Protein AF-A0A7R9DXX9-F1 (afdb_monomer_lite)

Secondary structure (DSSP, 8-state):
-HHHHHHHHHHHHHHHHT--SHHHHHHHHHHHHHHHHHHHHTS-BHHHHHHHHHHHT-TTTTGGG-HHHHHHHHHH-HHHHHHIIIIIHHHHHHHHHTSS---SS-SB---HHHHHHHH--HHHHHHHHHHHHHHHHHHHHHHHHHHHHHHHHHHHHHHHHTT--

Foldseek 3Di:
DVVVLQVLLVVLQCVLVVDPDLLVSLVSLLVLLVVLVCCCPVQLAVQSNLSSLCNCVPPVVPVVPSVSSLVSNCVPPVVSSCCSVVPSVVVSVCLLVVVDPDDDRHPHHNCVVVVCVVPDDPVVVCVVVCCVVVVVVVCVVVVVVVCVVVVVVVVVVVVVVVVVD

Organism: Timema poppense (NCBI:txid170557)

Sequence (165 aa):
VCLRTQCLKLLVAVTILTCAKDGERAETINKWIQVAIDTKTALGNLYGFCGVMMGLCMPQPSIQRLTTTWHVLRQKFTDSAFNFEAKLRPTLKNMNECSNPQAPNTTIPHLLPFILLQEMSVDEILGKMCREILGKMSREILGKMIREILGKMSRDKLGKMSREI

InterPro domains:
  IPR001895 Ras guanine-nucleotide exchange factors catalytic domain [PF00617] (4-112)
  IPR001895 Ras guanine-nucleotide exchange factors catalytic domain [PS50009] (1-165)
  IPR023578 Ras guanine nucleotide exchange factor domain superfamily [SSF48366] (5-97)
  IPR036964 Ras guanine-nucleotide exchange factor, catalytic domain superfamily [G3DSA:1.10.840.10] (1-149)
  IPR051853 Adapter protein with SH2 and Ras-GEF domains [PTHR14247] (4-121)

Structure (mmCIF, N/CA/C/O backbone):
data_AF-A0A7R9DXX9-F1
#
_entry.id   AF-A0A7R9DXX9-F1
#
loop_
_atom_site.group_PDB
_atom_site.id
_atom_site.type_symbol
_atom_site.label_atom_id
_atom_site.label_alt_id
_atom_site.label_comp_id
_atom_site.label_asym_id
_atom_site.label_entity_id
_atom_site.label_seq_id
_atom_site.pdbx_PDB_ins_code
_atom_site.Cartn_x
_atom_site.Cartn_y
_atom_site.Cartn_z
_atom_site.occupancy
_atom_site.B_iso_or_equiv
_atom_site.auth_seq_id
_atom_site.auth_comp_id
_atom_site.auth_asym_id
_atom_site.auth_atom_id
_atom_site.pdbx_PDB_model_num
ATOM 1 N N . VAL A 1 1 ? -2.419 -12.852 -17.550 1.00 53.56 1 VAL A N 1
ATOM 2 C CA . VAL A 1 1 ? -1.816 -12.240 -16.332 1.00 53.56 1 VAL A CA 1
ATOM 3 C C . VAL A 1 1 ? -2.558 -10.976 -15.884 1.00 53.56 1 VAL A C 1
ATOM 5 O O . VAL A 1 1 ? -2.790 -10.827 -14.690 1.00 53.56 1 VAL A O 1
ATOM 8 N N . CYS A 1 2 ? -3.021 -10.125 -16.808 1.00 61.56 2 CYS A N 1
ATOM 9 C CA . CYS A 1 2 ? -3.838 -8.941 -16.500 1.00 61.56 2 CYS A CA 1
ATOM 10 C C . CYS A 1 2 ? -5.096 -9.266 -15.652 1.00 61.56 2 CYS A C 1
ATOM 12 O O . CYS A 1 2 ? -5.344 -8.635 -14.623 1.00 61.56 2 CYS A O 1
ATOM 14 N N . LEU A 1 3 ? -5.809 -10.354 -15.990 1.00 70.56 3 LEU A N 1
ATOM 15 C CA . LEU A 1 3 ? -6.990 -10.824 -15.248 1.00 70.56 3 LEU A CA 1
ATOM 16 C C . LEU A 1 3 ? -6.701 -11.124 -13.769 1.00 70.56 3 LEU A C 1
ATOM 18 O O . LEU A 1 3 ? -7.442 -10.689 -12.896 1.00 70.56 3 LEU A O 1
ATOM 22 N N . ARG A 1 4 ? -5.605 -11.825 -13.458 1.00 74.94 4 ARG A N 1
ATOM 23 C CA . ARG A 1 4 ? -5.284 -12.217 -12.075 1.00 74.94 4 ARG A CA 1
ATOM 24 C C . ARG A 1 4 ? -4.943 -11.005 -11.203 1.00 74.94 4 ARG A C 1
ATOM 26 O O . ARG A 1 4 ? -5.347 -10.966 -10.043 1.00 74.94 4 ARG A O 1
ATOM 33 N N . THR A 1 5 ? -4.290 -9.990 -11.765 1.00 73.00 5 THR A N 1
ATOM 34 C CA . THR A 1 5 ? -4.040 -8.725 -11.063 1.00 73.00 5 THR A CA 1
ATOM 35 C C . THR A 1 5 ? -5.338 -7.958 -10.827 1.00 73.00 5 THR A C 1
ATOM 37 O O . THR A 1 5 ? -5.555 -7.445 -9.731 1.00 73.00 5 THR A O 1
ATOM 40 N N . GLN A 1 6 ? -6.224 -7.916 -11.825 1.00 77.56 6 GLN A N 1
ATOM 41 C CA . GLN A 1 6 ? -7.531 -7.273 -11.709 1.00 77.56 6 GLN A CA 1
ATOM 42 C C . GLN A 1 6 ? -8.414 -7.969 -10.664 1.00 77.56 6 GLN A C 1
ATOM 44 O O . GLN A 1 6 ? -9.025 -7.290 -9.842 1.00 77.56 6 GLN A O 1
ATOM 49 N N . CYS A 1 7 ? -8.441 -9.304 -10.640 1.00 81.25 7 CYS A N 1
ATOM 50 C CA . CYS A 1 7 ? -9.154 -10.077 -9.626 1.00 81.25 7 CYS A CA 1
ATOM 51 C C . CYS A 1 7 ? -8.607 -9.803 -8.224 1.00 81.25 7 CYS A C 1
ATOM 53 O O . CYS A 1 7 ? -9.391 -9.565 -7.315 1.00 81.25 7 CYS A O 1
ATOM 55 N N . LEU A 1 8 ? -7.280 -9.776 -8.047 1.00 85.12 8 LEU A N 1
ATOM 56 C CA . LEU A 1 8 ? -6.667 -9.479 -6.749 1.00 85.12 8 LEU A CA 1
ATOM 57 C C . LEU A 1 8 ? -6.989 -8.052 -6.285 1.00 85.12 8 LEU A C 1
ATOM 59 O O . LEU A 1 8 ? -7.350 -7.838 -5.131 1.00 85.12 8 LEU A O 1
ATOM 63 N N . LYS A 1 9 ? -6.941 -7.087 -7.208 1.00 86.50 9 LYS A N 1
ATOM 64 C CA . LYS A 1 9 ? -7.334 -5.699 -6.960 1.00 86.50 9 LYS A CA 1
ATOM 65 C C . LYS A 1 9 ? -8.792 -5.600 -6.492 1.00 86.50 9 LYS A C 1
ATOM 67 O O . LYS A 1 9 ? -9.084 -4.910 -5.517 1.00 86.50 9 LYS A O 1
ATOM 72 N N . LEU A 1 10 ? -9.706 -6.276 -7.192 1.00 85.44 10 LEU A N 1
ATOM 73 C CA . LEU A 1 10 ? -11.131 -6.288 -6.854 1.00 85.44 10 LEU A CA 1
ATOM 74 C C . LEU A 1 10 ? -11.403 -7.041 -5.551 1.00 85.44 10 LEU A C 1
ATOM 76 O O . LEU A 1 10 ? -12.205 -6.569 -4.759 1.00 85.44 10 LEU A O 1
ATOM 80 N N . LEU A 1 11 ? -10.707 -8.147 -5.284 1.00 90.25 11 LEU A N 1
ATOM 81 C CA . LEU A 1 11 ? -10.809 -8.893 -4.028 1.00 90.25 11 LEU A CA 1
ATOM 82 C C . LEU A 1 11 ? -10.484 -7.999 -2.825 1.00 90.25 11 LEU A C 1
ATOM 84 O O . LEU A 1 11 ? -11.252 -7.937 -1.866 1.00 90.25 11 LEU A O 1
ATOM 88 N N . VAL A 1 12 ? -9.381 -7.253 -2.898 1.00 91.25 12 VAL A N 1
ATOM 89 C CA . VAL A 1 12 ? -8.993 -6.291 -1.855 1.00 91.25 12 VAL A CA 1
ATOM 90 C C . VAL A 1 12 ? -10.068 -5.221 -1.690 1.00 91.25 12 VAL A C 1
ATOM 92 O O . VAL A 1 12 ? -10.470 -4.906 -0.574 1.00 91.25 12 VAL A O 1
ATOM 95 N N . ALA A 1 13 ? -10.580 -4.683 -2.798 1.00 89.62 13 ALA A N 1
ATOM 96 C CA . ALA A 1 13 ? -11.563 -3.615 -2.730 1.00 89.62 13 ALA A CA 1
ATOM 97 C C . ALA A 1 13 ? -12.916 -4.072 -2.176 1.00 89.62 13 ALA A C 1
ATOM 99 O O . ALA A 1 13 ? -13.468 -3.421 -1.293 1.00 89.62 13 ALA A O 1
ATOM 100 N N . VAL A 1 14 ? -13.424 -5.207 -2.652 1.00 89.69 14 VAL A N 1
ATOM 101 C CA . VAL A 1 14 ? -14.693 -5.782 -2.199 1.00 89.69 14 VAL A CA 1
ATOM 102 C C . VAL A 1 14 ? -14.608 -6.128 -0.721 1.00 89.69 14 VAL A C 1
ATOM 104 O O . VAL A 1 14 ? -15.470 -5.690 0.024 1.00 89.69 14 VAL A O 1
ATOM 107 N N . THR A 1 15 ? -13.546 -6.805 -0.270 1.00 91.81 15 THR A N 1
ATOM 108 C CA . THR A 1 15 ? -13.407 -7.183 1.152 1.00 91.81 15 THR A CA 1
ATOM 109 C C . THR A 1 15 ? -13.420 -5.981 2.096 1.00 91.81 15 THR A C 1
ATOM 111 O O . THR A 1 15 ? -13.988 -6.070 3.179 1.00 91.81 15 THR A O 1
ATOM 114 N N . ILE A 1 16 ? -12.859 -4.839 1.685 1.00 91.31 16 ILE A N 1
ATOM 115 C CA . ILE A 1 16 ? -12.905 -3.594 2.466 1.00 91.31 16 ILE A CA 1
ATOM 116 C C . ILE A 1 16 ? -14.306 -2.967 2.418 1.00 91.31 16 ILE A C 1
ATOM 118 O O . ILE A 1 16 ? -14.816 -2.509 3.439 1.00 91.31 16 ILE A O 1
ATOM 122 N N . LEU A 1 17 ? -14.940 -2.928 1.245 1.00 88.50 17 LEU A N 1
ATOM 123 C CA . LEU A 1 17 ? -16.240 -2.276 1.056 1.00 88.50 17 LEU A CA 1
ATOM 124 C C . LEU A 1 17 ? -17.417 -3.087 1.616 1.00 88.50 17 LEU A C 1
ATOM 126 O O . LEU A 1 17 ? -18.445 -2.502 1.941 1.00 88.50 17 LEU A O 1
ATOM 130 N N . THR A 1 18 ? -17.272 -4.404 1.779 1.00 89.19 18 THR A N 1
ATOM 131 C CA . THR A 1 18 ? -18.286 -5.270 2.403 1.00 89.19 18 THR A CA 1
ATOM 132 C C . THR A 1 18 ? -18.349 -5.128 3.925 1.00 89.19 18 THR A C 1
ATOM 134 O O . THR A 1 18 ? -19.305 -5.593 4.541 1.00 89.19 18 THR A O 1
ATOM 137 N N . CYS A 1 19 ? -17.357 -4.492 4.556 1.00 88.75 19 CYS A N 1
ATOM 138 C CA . CYS A 1 19 ? -17.365 -4.252 5.997 1.00 88.75 19 CYS A CA 1
ATOM 139 C C . CYS A 1 19 ? -18.369 -3.153 6.373 1.00 88.75 19 CYS A C 1
ATOM 141 O O . CYS A 1 19 ? -18.178 -1.981 6.030 1.00 88.75 19 CYS A O 1
ATOM 143 N N . ALA A 1 20 ? -19.387 -3.521 7.157 1.00 85.69 20 ALA A N 1
ATOM 144 C CA . ALA A 1 20 ? -20.439 -2.606 7.596 1.00 85.69 20 ALA A CA 1
ATOM 145 C C . ALA A 1 20 ? -19.934 -1.538 8.582 1.00 85.69 20 ALA A C 1
ATOM 147 O O . ALA A 1 20 ? -20.328 -0.377 8.487 1.00 85.69 20 ALA A O 1
ATOM 148 N N . LYS A 1 21 ? -19.041 -1.9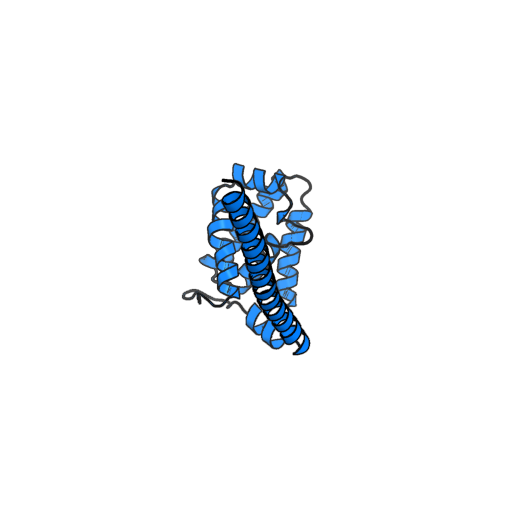02 9.515 1.00 91.81 21 LYS A N 1
ATOM 149 C CA . LYS A 1 21 ? -18.528 -0.982 10.543 1.00 91.81 21 LYS A CA 1
ATOM 150 C C . LYS A 1 21 ? -17.161 -0.413 10.185 1.00 91.81 21 LYS A C 1
ATOM 152 O O . LYS A 1 21 ? -16.266 -1.130 9.740 1.00 91.81 21 LYS A O 1
ATOM 157 N N . ASP A 1 22 ? -16.956 0.861 10.507 1.00 88.94 22 ASP A N 1
ATOM 158 C CA . ASP A 1 22 ? -15.697 1.575 10.265 1.00 88.94 22 ASP A CA 1
ATOM 159 C C . ASP A 1 22 ? -14.500 0.944 10.990 1.00 88.94 22 ASP A C 1
ATOM 161 O O . ASP A 1 22 ? -13.398 0.922 10.446 1.00 88.94 22 ASP A O 1
ATOM 165 N N . GLY A 1 23 ? -14.716 0.398 12.191 1.00 91.75 23 GLY A N 1
ATOM 166 C CA . GLY A 1 23 ? -13.677 -0.295 12.959 1.00 91.75 23 GLY A CA 1
ATOM 167 C C . GLY A 1 23 ? -13.227 -1.607 12.313 1.00 91.75 23 GLY A C 1
ATOM 168 O O . GLY A 1 23 ? -12.030 -1.817 12.131 1.00 91.75 23 GLY A O 1
ATOM 169 N N . GLU A 1 24 ? -14.179 -2.451 11.907 1.00 93.50 24 GLU A N 1
ATOM 170 C CA . GLU A 1 24 ? -13.914 -3.721 11.208 1.00 93.50 24 GLU A CA 1
ATOM 171 C C . GLU A 1 24 ? -13.245 -3.466 9.848 1.00 93.50 24 GLU A C 1
ATOM 173 O O . GLU A 1 24 ? -12.308 -4.160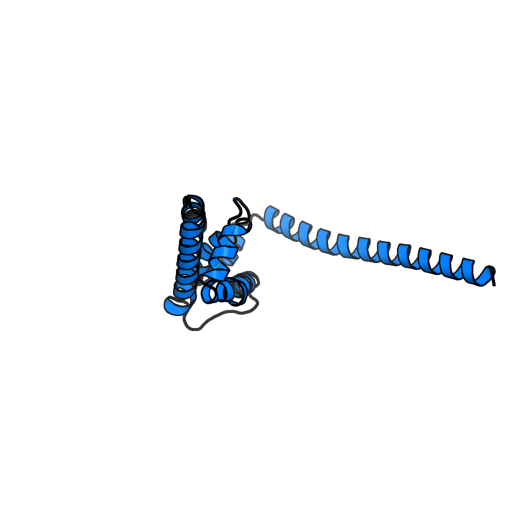 9.444 1.00 93.50 24 GLU A O 1
ATOM 178 N N . ARG A 1 25 ? -13.668 -2.398 9.162 1.00 93.75 25 ARG A N 1
ATOM 179 C CA . ARG A 1 25 ? -13.061 -1.963 7.904 1.00 93.75 25 ARG A CA 1
ATOM 180 C C . ARG A 1 25 ? -11.620 -1.487 8.090 1.00 93.75 25 ARG A C 1
ATOM 182 O O . ARG A 1 25 ? -10.763 -1.833 7.281 1.00 93.75 25 ARG A O 1
ATOM 189 N N . ALA A 1 26 ? -11.327 -0.742 9.158 1.00 93.94 26 ALA A N 1
ATOM 190 C CA . ALA A 1 26 ? -9.965 -0.312 9.479 1.00 93.94 26 ALA A CA 1
ATOM 191 C C . ALA A 1 26 ? -9.052 -1.505 9.802 1.00 93.94 26 ALA A C 1
ATOM 193 O O . ALA A 1 26 ? -7.915 -1.552 9.337 1.00 93.94 26 ALA A O 1
ATOM 194 N N . GLU A 1 27 ? -9.553 -2.504 10.530 1.00 95.06 27 GLU A N 1
ATOM 195 C CA . GLU A 1 27 ? -8.813 -3.742 10.789 1.00 95.06 27 GLU A CA 1
ATOM 196 C C . GLU A 1 27 ? -8.544 -4.530 9.496 1.00 95.06 27 GLU A C 1
ATOM 198 O O . GLU A 1 27 ? -7.444 -5.040 9.286 1.00 95.06 27 GLU A O 1
ATOM 203 N N . THR A 1 28 ? -9.520 -4.577 8.589 1.00 94.69 28 THR A N 1
ATOM 204 C CA . THR A 1 28 ? -9.368 -5.213 7.272 1.00 94.69 28 THR A CA 1
ATOM 205 C C . THR A 1 28 ? -8.314 -4.500 6.422 1.00 94.69 28 THR A C 1
ATOM 207 O O . THR A 1 28 ? -7.458 -5.154 5.828 1.00 94.69 28 THR A O 1
ATOM 210 N N . ILE A 1 29 ? -8.301 -3.161 6.417 1.00 94.00 29 ILE A N 1
ATOM 211 C CA . ILE A 1 29 ? -7.245 -2.373 5.759 1.00 94.00 29 ILE A CA 1
ATOM 212 C C . ILE A 1 29 ? -5.877 -2.668 6.389 1.00 94.00 29 ILE A C 1
ATOM 214 O O . ILE A 1 29 ? -4.911 -2.884 5.660 1.00 94.00 29 ILE A O 1
ATOM 218 N N . ASN A 1 30 ? -5.788 -2.733 7.721 1.00 95.81 30 ASN A N 1
ATOM 219 C CA . ASN A 1 30 ? -4.553 -3.086 8.421 1.00 95.81 30 ASN A CA 1
ATOM 220 C C . ASN A 1 30 ? -4.024 -4.463 7.983 1.00 95.81 30 ASN A C 1
ATOM 222 O O . ASN A 1 30 ? -2.851 -4.584 7.636 1.00 95.81 30 ASN A O 1
ATOM 226 N N . LYS A 1 31 ? -4.892 -5.480 7.918 1.00 96.31 31 LYS A N 1
ATOM 227 C CA . LYS A 1 31 ? -4.529 -6.824 7.441 1.00 96.31 31 LYS A CA 1
ATOM 228 C C . LYS A 1 31 ? -4.015 -6.795 6.002 1.00 96.31 31 LYS A C 1
ATOM 230 O O . LYS A 1 31 ? -2.984 -7.394 5.719 1.00 96.31 31 LYS A O 1
ATOM 235 N N . TRP A 1 32 ? -4.660 -6.048 5.106 1.00 95.94 32 TRP A N 1
ATOM 236 C CA . TRP A 1 32 ? -4.180 -5.900 3.728 1.00 95.94 32 TRP A CA 1
ATOM 237 C C . TRP A 1 32 ? -2.836 -5.173 3.618 1.00 95.94 32 TRP A C 1
ATOM 239 O O . TRP A 1 32 ? -2.029 -5.526 2.758 1.00 95.94 32 TRP A O 1
ATOM 249 N N . ILE A 1 33 ? -2.562 -4.195 4.487 1.00 95.12 33 ILE A N 1
ATOM 250 C CA . ILE A 1 33 ? -1.247 -3.541 4.563 1.00 95.12 33 ILE A CA 1
ATOM 251 C C . ILE A 1 33 ? -0.175 -4.548 4.991 1.00 95.12 33 ILE A C 1
ATOM 253 O O . ILE A 1 33 ? 0.883 -4.596 4.367 1.00 95.12 33 ILE A O 1
ATOM 257 N N . GLN A 1 34 ? -0.452 -5.381 5.997 1.00 94.62 34 GLN A N 1
ATOM 258 C CA . GLN A 1 34 ? 0.473 -6.433 6.435 1.00 94.62 34 GLN A CA 1
ATOM 259 C C . GLN A 1 34 ? 0.719 -7.462 5.326 1.00 94.62 34 GLN A C 1
ATOM 261 O O . GLN A 1 34 ? 1.866 -7.736 4.985 1.00 94.62 34 GLN A O 1
ATOM 266 N N . VAL A 1 35 ? -0.341 -7.912 4.644 1.00 94.69 35 VAL A N 1
ATOM 267 C CA . VAL A 1 35 ? -0.220 -8.782 3.462 1.00 94.69 35 VAL A CA 1
ATOM 268 C C . VAL A 1 35 ? 0.647 -8.132 2.382 1.00 94.69 35 VAL A C 1
ATOM 270 O O . VAL A 1 35 ? 1.478 -8.809 1.780 1.00 94.69 35 VAL A O 1
ATOM 273 N N . ALA A 1 36 ? 0.502 -6.829 2.126 1.00 92.00 36 ALA A N 1
ATOM 274 C CA . ALA A 1 36 ? 1.338 -6.122 1.158 1.00 92.00 36 ALA A CA 1
ATOM 275 C C . ALA A 1 36 ? 2.817 -6.082 1.581 1.00 92.00 36 ALA A C 1
ATOM 277 O O . ALA A 1 36 ? 3.694 -6.226 0.726 1.00 92.00 36 ALA A O 1
ATOM 278 N N . ILE A 1 37 ? 3.099 -5.913 2.876 1.00 91.38 37 ILE A N 1
ATOM 279 C CA . ILE A 1 37 ? 4.459 -5.964 3.426 1.00 91.38 37 ILE A CA 1
ATOM 280 C C . ILE A 1 37 ? 5.043 -7.361 3.220 1.00 91.38 37 ILE A C 1
ATOM 282 O O . ILE A 1 37 ? 6.050 -7.476 2.527 1.00 91.38 37 ILE A O 1
ATOM 286 N N . ASP A 1 38 ? 4.381 -8.411 3.705 1.00 90.81 38 ASP A N 1
ATOM 287 C CA . ASP A 1 38 ? 4.876 -9.791 3.626 1.00 90.81 38 ASP A CA 1
ATOM 288 C C . ASP A 1 38 ? 5.060 -10.249 2.178 1.00 90.81 38 ASP A C 1
ATOM 290 O O . ASP A 1 38 ? 6.088 -10.823 1.812 1.00 90.81 38 ASP A O 1
ATOM 294 N N . THR A 1 39 ? 4.107 -9.908 1.309 1.00 88.00 39 THR A N 1
ATOM 295 C CA . THR A 1 39 ? 4.191 -10.218 -0.123 1.00 88.00 39 THR A CA 1
ATOM 296 C C . THR A 1 39 ? 5.409 -9.550 -0.765 1.00 88.00 39 THR A C 1
ATOM 298 O O . THR A 1 39 ? 6.034 -10.138 -1.648 1.00 88.00 39 THR A O 1
ATOM 301 N N . LYS A 1 40 ? 5.787 -8.350 -0.307 1.00 87.19 40 LYS A N 1
ATOM 302 C CA . LYS A 1 40 ? 6.974 -7.643 -0.792 1.00 87.19 40 LYS A CA 1
ATOM 303 C C . LYS A 1 40 ? 8.269 -8.180 -0.178 1.00 87.19 40 LYS A C 1
ATOM 305 O O . LYS A 1 40 ? 9.210 -8.446 -0.915 1.00 87.19 40 LYS A O 1
ATOM 310 N N . THR A 1 41 ? 8.357 -8.264 1.147 1.00 85.00 41 THR A N 1
ATOM 311 C CA . THR A 1 41 ? 9.628 -8.464 1.863 1.00 85.00 41 THR A CA 1
ATOM 312 C C . THR A 1 41 ? 9.899 -9.912 2.230 1.00 85.00 41 THR A C 1
ATOM 314 O O . THR A 1 41 ? 11.047 -10.331 2.142 1.00 85.00 41 THR A O 1
ATOM 317 N N . ALA A 1 42 ? 8.875 -10.673 2.623 1.00 83.38 42 ALA A N 1
ATOM 318 C CA . ALA A 1 42 ? 9.037 -12.077 2.990 1.00 83.38 42 ALA A CA 1
ATOM 319 C C . ALA A 1 42 ? 9.031 -12.986 1.753 1.00 83.38 42 ALA A C 1
ATOM 321 O O . ALA A 1 42 ? 9.826 -13.916 1.670 1.00 83.38 42 ALA A O 1
ATOM 322 N N . LEU A 1 43 ? 8.160 -12.697 0.778 1.00 81.94 43 LEU A N 1
ATOM 323 C CA . LEU A 1 43 ? 7.984 -13.528 -0.420 1.00 81.94 43 LEU A CA 1
ATOM 324 C C . LEU A 1 43 ? 8.693 -13.000 -1.673 1.00 81.94 43 LEU A C 1
ATOM 326 O O . LEU A 1 43 ? 8.805 -13.733 -2.650 1.00 81.94 43 LEU A O 1
ATOM 330 N N . GLY A 1 44 ? 9.079 -11.720 -1.715 1.00 81.25 44 GLY A N 1
ATOM 331 C CA . GLY A 1 44 ? 9.641 -11.119 -2.932 1.00 81.25 44 GLY A CA 1
ATOM 332 C C . GLY A 1 44 ? 8.700 -11.155 -4.146 1.00 81.25 44 GLY A C 1
ATOM 333 O O . GLY A 1 44 ? 9.143 -11.151 -5.295 1.00 81.25 44 GLY A O 1
ATOM 334 N N . ASN A 1 45 ? 7.388 -11.233 -3.919 1.00 84.44 45 ASN A N 1
ATOM 335 C CA . ASN A 1 45 ? 6.376 -11.329 -4.962 1.00 84.44 45 ASN A CA 1
ATOM 336 C C . ASN A 1 45 ? 5.877 -9.928 -5.343 1.00 84.44 45 ASN A C 1
ATOM 338 O O . ASN A 1 45 ? 4.826 -9.462 -4.897 1.00 84.44 45 ASN A O 1
ATOM 342 N N . LEU A 1 46 ? 6.624 -9.244 -6.209 1.00 82.88 46 LEU A N 1
ATOM 343 C CA . LEU A 1 46 ? 6.297 -7.874 -6.616 1.00 82.88 46 LEU A CA 1
ATOM 344 C C . LEU A 1 46 ? 5.007 -7.798 -7.447 1.00 82.88 46 LEU A C 1
ATOM 346 O O . LEU A 1 46 ? 4.298 -6.791 -7.406 1.00 82.88 46 LEU A O 1
ATOM 350 N N . TYR A 1 47 ? 4.660 -8.879 -8.150 1.00 81.75 47 TYR A N 1
ATOM 351 C CA . TYR A 1 47 ? 3.395 -9.002 -8.874 1.00 81.75 47 TYR A CA 1
ATOM 352 C C . TYR A 1 47 ? 2.177 -8.991 -7.933 1.00 81.75 47 TYR A C 1
ATOM 354 O O . TYR A 1 47 ? 1.236 -8.218 -8.134 1.00 81.75 47 TYR A O 1
ATOM 362 N N . GLY A 1 48 ? 2.203 -9.814 -6.881 1.00 82.88 48 GLY A N 1
ATOM 363 C CA . GLY A 1 48 ? 1.153 -9.867 -5.862 1.00 82.88 48 GLY A CA 1
ATOM 364 C C . GLY A 1 48 ? 1.073 -8.571 -5.058 1.00 82.88 48 GLY A C 1
ATOM 365 O O . GLY A 1 48 ? -0.018 -8.031 -4.870 1.00 82.88 48 GLY A O 1
ATOM 366 N N . PHE A 1 49 ? 2.229 -8.024 -4.670 1.00 89.06 49 PHE A N 1
ATOM 367 C CA . PHE A 1 49 ? 2.323 -6.739 -3.978 1.00 89.06 49 PHE A CA 1
ATOM 368 C C . PHE A 1 49 ? 1.640 -5.618 -4.774 1.00 89.06 49 PHE A C 1
ATOM 370 O O . PHE A 1 49 ? 0.819 -4.882 -4.224 1.00 89.06 49 PHE A O 1
ATOM 377 N N . CYS A 1 50 ? 1.907 -5.523 -6.080 1.00 85.56 50 CYS A N 1
ATOM 378 C CA . CYS A 1 50 ? 1.272 -4.528 -6.941 1.00 85.56 50 CYS A CA 1
ATOM 379 C C . CYS A 1 50 ? -0.255 -4.690 -6.998 1.00 85.56 50 CYS A C 1
ATOM 381 O O . CYS A 1 50 ? -0.980 -3.706 -6.850 1.00 85.56 50 CYS A O 1
ATOM 383 N N . GLY A 1 51 ? -0.764 -5.919 -7.133 1.00 86.56 51 GLY A N 1
ATOM 384 C CA . GLY A 1 51 ? -2.210 -6.171 -7.139 1.00 86.56 51 GLY A CA 1
ATOM 385 C C . GLY A 1 51 ? -2.906 -5.730 -5.846 1.00 86.56 51 GLY A C 1
ATOM 386 O O . GLY A 1 51 ? -3.952 -5.081 -5.910 1.00 86.56 51 GLY A O 1
ATOM 387 N N . VAL A 1 52 ? -2.295 -5.998 -4.686 1.00 90.94 52 VAL A N 1
ATOM 388 C CA . VAL A 1 52 ? -2.814 -5.546 -3.382 1.00 90.94 52 VAL A CA 1
ATOM 389 C C . VAL A 1 52 ? -2.778 -4.023 -3.267 1.00 90.94 52 VAL A C 1
ATOM 391 O O . VAL A 1 52 ? -3.777 -3.398 -2.906 1.00 90.94 52 VAL A O 1
ATOM 394 N N . MET A 1 53 ? -1.656 -3.402 -3.636 1.00 90.38 53 MET A N 1
ATOM 395 C CA . MET A 1 53 ? -1.494 -1.951 -3.552 1.00 90.38 53 MET A CA 1
ATOM 396 C C . MET A 1 53 ? -2.420 -1.186 -4.499 1.00 90.38 53 MET A C 1
ATOM 398 O O . MET A 1 53 ? -2.940 -0.137 -4.124 1.00 90.38 53 MET A O 1
ATOM 402 N N . MET A 1 54 ? -2.684 -1.707 -5.699 1.00 86.12 54 MET A N 1
ATOM 403 C CA . MET A 1 54 ? -3.689 -1.131 -6.597 1.00 86.12 54 MET A CA 1
ATOM 404 C C . MET A 1 54 ? -5.103 -1.207 -6.012 1.00 86.12 54 MET A C 1
ATOM 406 O O . MET A 1 54 ? -5.918 -0.330 -6.295 1.00 86.12 54 MET A O 1
ATOM 410 N N . GLY A 1 55 ? -5.394 -2.227 -5.197 1.00 87.56 55 GLY A N 1
ATOM 411 C CA . GLY A 1 55 ? -6.641 -2.330 -4.443 1.00 87.56 55 GLY A CA 1
ATOM 412 C C . GLY A 1 55 ? -6.732 -1.236 -3.382 1.00 87.56 55 GLY A C 1
ATOM 413 O O . GLY A 1 55 ?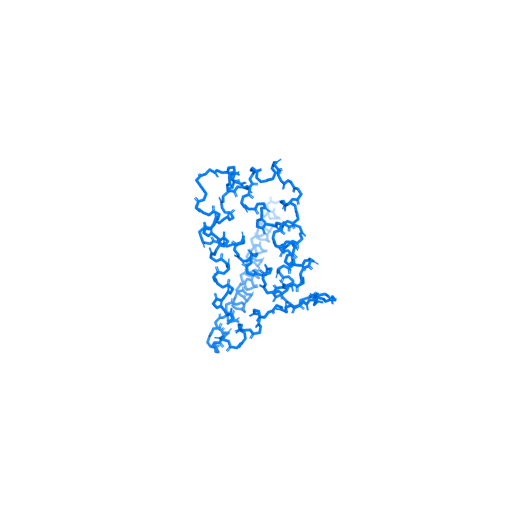 -7.662 -0.440 -3.396 1.00 87.56 55 GLY A O 1
ATOM 414 N N . LEU A 1 56 ? -5.719 -1.120 -2.519 1.00 88.75 56 LEU A N 1
ATOM 415 C CA . LEU A 1 56 ? -5.672 -0.116 -1.443 1.00 88.75 56 LEU A CA 1
ATOM 416 C C . LEU A 1 56 ? -5.657 1.337 -1.953 1.00 88.75 56 LEU A C 1
ATOM 418 O O . LEU A 1 56 ? -6.207 2.237 -1.312 1.00 88.75 56 LEU A O 1
ATOM 422 N N . CYS A 1 57 ? -5.043 1.578 -3.111 1.00 86.38 57 CYS A N 1
ATOM 423 C CA . CYS A 1 57 ? -4.975 2.888 -3.760 1.00 86.38 57 CYS A CA 1
ATOM 424 C C . CYS A 1 57 ? -6.125 3.144 -4.750 1.00 86.38 57 CYS A C 1
ATOM 426 O O . CYS A 1 57 ? -6.076 4.140 -5.471 1.00 86.38 57 CYS A O 1
ATOM 428 N N . MET A 1 58 ? -7.142 2.278 -4.813 1.00 78.62 58 MET A N 1
ATOM 429 C CA . MET A 1 58 ? -8.209 2.373 -5.807 1.00 78.62 58 MET A CA 1
ATOM 430 C C . MET A 1 58 ? -9.008 3.691 -5.674 1.00 78.62 58 MET A C 1
ATOM 432 O O . MET A 1 58 ? -9.605 3.947 -4.621 1.00 78.62 58 MET A O 1
ATOM 436 N N . PRO A 1 59 ? -9.075 4.519 -6.739 1.00 63.50 59 PRO A N 1
ATOM 437 C CA . PRO A 1 59 ? -9.792 5.793 -6.701 1.00 63.50 59 PRO A CA 1
ATOM 438 C C . PRO A 1 59 ? -11.323 5.667 -6.853 1.00 63.50 59 PRO A C 1
ATOM 440 O O . PRO A 1 59 ? -12.042 6.570 -6.437 1.00 63.50 59 PRO A O 1
ATOM 443 N N . GLN A 1 60 ? -11.854 4.552 -7.372 1.00 43.59 60 GLN A N 1
ATOM 444 C CA . GLN A 1 60 ? -13.291 4.287 -7.598 1.00 43.59 60 GLN A CA 1
ATOM 445 C C . GLN A 1 60 ? -13.587 2.833 -7.180 1.00 43.59 60 GLN A C 1
ATOM 447 O O . GLN A 1 60 ? -13.008 1.970 -7.832 1.00 43.59 60 GLN A O 1
ATOM 452 N N . PRO A 1 61 ? -14.389 2.488 -6.145 1.00 53.25 61 PRO A N 1
ATOM 453 C CA . PRO A 1 61 ? -15.275 3.246 -5.249 1.00 53.25 61 PRO A CA 1
ATOM 454 C C . PRO A 1 61 ? -14.531 3.675 -3.966 1.00 53.25 61 PRO A C 1
ATOM 456 O O . PRO A 1 61 ? -14.872 3.331 -2.839 1.00 53.25 61 PRO A O 1
ATOM 459 N N . SER A 1 62 ? -13.440 4.410 -4.180 1.00 66.44 62 SER A N 1
ATOM 460 C CA . SER A 1 62 ? -12.710 5.235 -3.222 1.00 66.44 62 SER A CA 1
ATOM 461 C C . SER A 1 62 ? -12.543 4.706 -1.796 1.00 66.44 62 SER A C 1
ATOM 463 O O . SER A 1 62 ? -12.962 5.349 -0.832 1.00 66.44 62 SER A O 1
ATOM 465 N N . ILE A 1 63 ? -11.801 3.611 -1.645 1.00 77.31 63 ILE A N 1
ATOM 466 C CA . ILE A 1 63 ? -11.240 3.214 -0.342 1.00 77.31 63 ILE A CA 1
ATOM 467 C C . ILE A 1 63 ? -10.495 4.400 0.286 1.00 77.31 63 ILE A C 1
ATOM 469 O O . ILE A 1 63 ? -10.627 4.659 1.475 1.00 77.31 63 ILE A O 1
ATOM 473 N N . GLN A 1 64 ? -9.804 5.203 -0.529 1.00 80.19 64 GLN A N 1
ATOM 474 C CA . GLN A 1 64 ? -9.109 6.431 -0.120 1.00 80.19 64 GLN A CA 1
ATOM 475 C C . GLN A 1 64 ? -10.033 7.566 0.377 1.00 80.19 64 GLN A C 1
ATOM 477 O O . GLN A 1 64 ? -9.564 8.454 1.079 1.00 80.19 64 GLN A O 1
ATOM 482 N N . ARG A 1 65 ? -11.339 7.556 0.062 1.00 83.00 65 ARG A N 1
ATOM 483 C CA . ARG A 1 65 ? -12.302 8.571 0.548 1.00 83.00 65 ARG A CA 1
ATOM 484 C C . ARG A 1 65 ? -12.957 8.200 1.881 1.00 83.00 65 ARG A C 1
ATOM 486 O O . ARG A 1 65 ? -13.749 8.980 2.3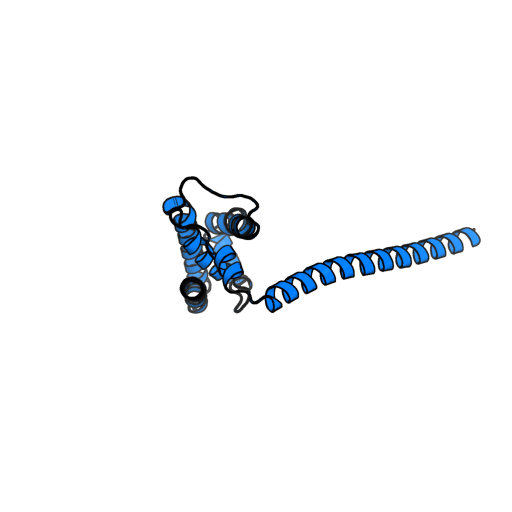99 1.00 83.00 65 ARG A O 1
ATOM 493 N N . LEU A 1 66 ? -12.636 7.038 2.452 1.00 85.12 66 LEU A N 1
ATOM 494 C CA . LEU A 1 66 ? -13.162 6.582 3.743 1.00 85.12 66 LEU A CA 1
ATOM 495 C C . LEU A 1 66 ? -12.464 7.300 4.914 1.00 85.12 66 LEU A C 1
ATOM 497 O O . LEU A 1 66 ? -11.755 6.674 5.701 1.00 85.12 66 LEU A O 1
ATOM 501 N N . THR A 1 67 ? -12.624 8.622 5.018 1.00 88.44 67 THR A N 1
ATOM 502 C CA . THR A 1 67 ? -11.869 9.479 5.951 1.00 88.44 67 THR A CA 1
ATOM 503 C C . THR A 1 67 ? -11.951 8.991 7.396 1.00 88.44 67 THR A C 1
ATOM 505 O O . THR A 1 67 ? -10.918 8.886 8.059 1.00 88.44 67 THR A O 1
ATOM 508 N N . THR A 1 68 ? -13.148 8.620 7.863 1.00 91.56 68 THR A N 1
ATOM 509 C CA . THR A 1 68 ? -13.375 8.090 9.216 1.00 91.56 68 THR A CA 1
ATOM 510 C C . THR A 1 68 ? -12.614 6.787 9.445 1.00 91.56 68 THR A C 1
ATOM 512 O O . THR A 1 68 ? -11.904 6.645 10.435 1.00 91.56 68 THR A O 1
ATOM 515 N N . THR A 1 69 ? -12.661 5.857 8.491 1.00 92.31 69 THR A N 1
ATOM 516 C CA . THR A 1 69 ? -11.931 4.582 8.567 1.00 92.31 69 THR A CA 1
ATOM 517 C C . THR A 1 69 ? -10.421 4.787 8.597 1.00 92.31 69 THR A C 1
ATOM 519 O O . THR A 1 69 ? -9.737 4.178 9.415 1.00 92.31 69 THR A O 1
ATOM 522 N N . TRP A 1 70 ? -9.889 5.667 7.747 1.00 91.81 70 TRP A N 1
ATOM 523 C CA . TRP A 1 70 ? -8.462 5.993 7.750 1.00 91.81 70 TRP A CA 1
ATOM 524 C C . TRP A 1 70 ? -8.030 6.702 9.034 1.00 91.81 70 TRP A C 1
ATOM 526 O O . TRP A 1 70 ? -6.898 6.525 9.480 1.00 91.81 70 TRP A O 1
ATOM 536 N N . HIS A 1 71 ? -8.917 7.490 9.643 1.00 94.06 71 HIS A N 1
ATOM 537 C CA . HIS A 1 71 ? -8.667 8.082 10.951 1.00 94.06 71 HIS A CA 1
ATOM 538 C C . HIS A 1 71 ? -8.580 7.003 12.040 1.00 94.06 71 HIS A C 1
ATOM 540 O O . HIS A 1 71 ? -7.594 6.971 12.772 1.00 94.06 71 HIS A O 1
ATOM 546 N N . VAL A 1 72 ? -9.528 6.059 12.072 1.00 95.06 72 VAL A N 1
ATOM 547 C CA . VAL A 1 72 ? -9.499 4.911 12.997 1.00 95.06 72 VAL A CA 1
ATOM 548 C C . VAL A 1 72 ? -8.245 4.056 12.788 1.00 95.06 72 VAL A C 1
ATOM 550 O O . VAL A 1 72 ? -7.603 3.667 13.762 1.00 95.06 72 VAL A O 1
ATOM 553 N N . LEU A 1 73 ? -7.851 3.803 11.535 1.00 95.00 73 LEU A N 1
ATOM 554 C CA . LEU A 1 73 ? -6.614 3.090 11.210 1.00 95.00 73 LEU A CA 1
ATOM 555 C C . LEU A 1 73 ? -5.391 3.815 11.786 1.00 95.00 73 LEU A C 1
ATOM 557 O O . LEU A 1 73 ? -4.561 3.179 12.421 1.00 95.00 73 LEU A O 1
ATOM 561 N N . ARG A 1 74 ? -5.289 5.138 11.608 1.00 95.19 74 ARG A N 1
ATOM 562 C CA . ARG A 1 74 ? -4.171 5.935 12.141 1.00 95.19 74 ARG A CA 1
ATOM 563 C C . ARG A 1 74 ? -4.134 5.996 13.666 1.00 95.19 74 ARG A C 1
ATOM 565 O O . ARG A 1 74 ? -3.056 6.176 14.209 1.00 95.19 74 ARG A O 1
ATOM 572 N N . GLN A 1 75 ? -5.275 5.866 14.340 1.00 95.12 75 GLN A N 1
ATOM 573 C CA . GLN A 1 75 ? -5.337 5.841 15.804 1.00 95.12 75 GLN A CA 1
ATOM 574 C C . GLN A 1 75 ? -4.992 4.466 16.389 1.00 95.12 75 GLN A C 1
ATOM 576 O O . GLN A 1 75 ? -4.333 4.393 17.419 1.00 95.12 75 GLN A O 1
ATOM 581 N N . LYS A 1 76 ? -5.457 3.378 15.758 1.00 95.06 76 LYS A N 1
ATOM 582 C CA . LYS A 1 76 ? -5.301 2.007 16.279 1.00 95.06 76 LYS A CA 1
ATOM 583 C C . LYS A 1 76 ? -4.090 1.256 15.725 1.00 95.06 76 LYS A C 1
ATOM 585 O O . LYS A 1 76 ? -3.562 0.380 16.396 1.00 95.06 76 LYS A O 1
ATOM 590 N N . PHE A 1 77 ? -3.679 1.568 14.500 1.00 95.31 77 PHE A N 1
ATOM 591 C CA . PHE A 1 77 ? -2.656 0.851 13.736 1.00 95.31 77 PHE A CA 1
ATOM 592 C C . PHE A 1 77 ? -1.666 1.841 13.100 1.00 95.31 77 PHE A C 1
ATOM 594 O O . PHE A 1 77 ? -1.434 1.835 11.886 1.00 95.31 77 PHE A O 1
ATOM 601 N N . THR A 1 78 ? -1.101 2.723 13.928 1.00 95.44 78 THR A N 1
ATOM 602 C CA . THR A 1 78 ? -0.239 3.843 13.517 1.00 95.44 78 THR A CA 1
ATOM 603 C C . THR A 1 78 ? 0.937 3.397 12.651 1.00 95.44 78 THR A C 1
ATOM 605 O O . THR A 1 78 ? 1.163 3.973 11.586 1.00 95.44 78 THR A O 1
ATOM 608 N N . ASP A 1 79 ? 1.636 2.332 13.049 1.00 93.81 79 ASP A N 1
ATOM 609 C CA . ASP A 1 79 ? 2.798 1.824 12.314 1.00 93.81 79 ASP A CA 1
ATOM 610 C C . ASP A 1 79 ? 2.419 1.325 10.920 1.00 93.81 79 ASP A C 1
ATOM 612 O O . ASP A 1 79 ? 3.096 1.638 9.939 1.00 93.81 79 ASP A O 1
ATOM 616 N N . SER A 1 80 ? 1.315 0.587 10.795 1.00 93.38 80 SER A N 1
ATOM 617 C CA . SER A 1 80 ? 0.815 0.122 9.499 1.00 93.38 80 SER A CA 1
ATOM 618 C C . SER A 1 80 ? 0.429 1.298 8.601 1.00 93.38 80 SER A C 1
ATOM 620 O O . SER A 1 80 ? 0.801 1.327 7.427 1.00 93.38 80 SER A O 1
ATOM 622 N N . ALA A 1 81 ? -0.269 2.297 9.150 1.00 92.69 81 ALA A N 1
ATOM 623 C CA . ALA A 1 81 ? -0.658 3.495 8.410 1.00 92.69 81 ALA A CA 1
ATOM 624 C C . ALA A 1 81 ? 0.566 4.292 7.924 1.00 92.69 81 ALA A C 1
ATOM 626 O O . ALA A 1 81 ? 0.614 4.708 6.765 1.00 92.69 81 ALA A O 1
ATOM 627 N N . PHE A 1 82 ? 1.582 4.452 8.777 1.00 94.69 82 PHE A N 1
ATOM 628 C CA . PHE A 1 82 ? 2.838 5.094 8.403 1.00 94.69 82 PHE A CA 1
ATOM 629 C C . PHE A 1 82 ? 3.585 4.299 7.325 1.00 94.69 82 PHE A C 1
ATOM 631 O O . PHE A 1 82 ? 3.995 4.870 6.316 1.00 94.69 82 PHE A O 1
ATOM 638 N N . ASN A 1 83 ? 3.729 2.978 7.484 1.00 92.69 83 ASN A N 1
ATOM 639 C CA . ASN A 1 83 ? 4.398 2.129 6.493 1.00 92.69 83 ASN A CA 1
ATOM 640 C C . ASN A 1 83 ? 3.699 2.186 5.126 1.00 92.69 83 ASN A C 1
ATOM 642 O O . ASN A 1 83 ? 4.377 2.229 4.094 1.00 92.69 83 ASN A O 1
ATOM 646 N N . PHE A 1 84 ? 2.365 2.225 5.101 1.00 92.19 84 PHE A N 1
ATOM 647 C CA . PHE A 1 84 ? 1.596 2.357 3.867 1.00 92.19 84 PHE A CA 1
ATOM 648 C C . PHE A 1 84 ? 1.948 3.641 3.096 1.00 92.19 84 PHE A C 1
ATOM 650 O O . PHE A 1 84 ? 2.323 3.558 1.923 1.00 92.19 84 PHE A O 1
ATOM 657 N N . GLU A 1 85 ? 1.898 4.805 3.750 1.00 91.19 85 GLU A N 1
ATOM 658 C CA . GLU A 1 85 ? 2.160 6.098 3.098 1.00 91.19 85 GLU A CA 1
ATOM 659 C C . GLU A 1 85 ? 3.648 6.335 2.818 1.00 91.19 85 GLU A C 1
ATOM 661 O O . GLU A 1 85 ? 4.014 6.743 1.718 1.00 91.19 85 GLU A O 1
ATOM 666 N N . ALA A 1 86 ? 4.523 6.060 3.787 1.00 90.19 86 ALA A N 1
ATOM 667 C CA . ALA A 1 86 ? 5.938 6.411 3.700 1.00 90.19 86 ALA A CA 1
ATOM 668 C C . ALA A 1 86 ? 6.777 5.388 2.922 1.00 90.19 86 ALA A C 1
ATOM 670 O O . ALA A 1 86 ? 7.835 5.737 2.401 1.00 90.19 86 ALA A O 1
ATOM 671 N N . LYS A 1 87 ? 6.343 4.120 2.841 1.00 89.19 87 LYS A N 1
ATOM 672 C CA . LYS A 1 87 ? 7.135 3.051 2.208 1.00 89.19 87 LYS A CA 1
ATOM 673 C C . LYS A 1 87 ? 6.414 2.397 1.042 1.00 89.19 87 LYS A C 1
ATOM 675 O O . LYS A 1 87 ? 6.976 2.329 -0.053 1.00 89.19 87 LYS A O 1
ATOM 680 N N . LEU A 1 88 ? 5.195 1.893 1.241 1.00 89.69 88 LEU A N 1
ATOM 681 C CA . LEU A 1 88 ? 4.529 1.073 0.223 1.00 89.69 88 LEU A CA 1
ATOM 682 C C . LEU A 1 88 ? 4.104 1.892 -1.003 1.00 89.69 88 LEU A C 1
ATOM 684 O O . LEU A 1 88 ? 4.356 1.464 -2.130 1.00 89.69 88 LEU A O 1
ATOM 688 N N . ARG A 1 89 ? 3.524 3.085 -0.814 1.00 89.00 89 ARG A N 1
ATOM 689 C CA . ARG A 1 89 ? 3.111 3.959 -1.929 1.00 89.00 89 ARG A CA 1
ATOM 690 C C . ARG A 1 89 ? 4.290 4.470 -2.771 1.00 89.00 89 ARG A C 1
ATOM 692 O O . ARG A 1 89 ? 4.228 4.306 -3.992 1.00 89.00 89 ARG A O 1
ATOM 699 N N . PRO A 1 90 ? 5.388 4.991 -2.184 1.00 88.38 90 PRO A N 1
ATOM 700 C CA . PRO A 1 90 ? 6.599 5.302 -2.940 1.00 88.38 90 PRO A CA 1
ATOM 701 C C . PRO A 1 90 ? 7.179 4.086 -3.663 1.00 88.38 90 PRO A C 1
ATOM 703 O O . PRO A 1 90 ? 7.584 4.204 -4.813 1.00 88.38 90 PRO A O 1
ATOM 706 N N . THR A 1 91 ? 7.157 2.900 -3.039 1.00 85.38 91 THR A N 1
ATOM 707 C CA . THR A 1 91 ? 7.619 1.663 -3.692 1.00 85.38 91 THR A CA 1
ATOM 708 C C . THR A 1 91 ? 6.809 1.371 -4.960 1.00 85.38 91 THR A C 1
ATOM 710 O O . THR A 1 91 ? 7.397 1.149 -6.014 1.00 85.38 91 THR A O 1
ATOM 713 N N . LEU A 1 92 ? 5.471 1.415 -4.890 1.00 83.69 92 LEU A N 1
ATOM 714 C CA . LEU A 1 92 ? 4.608 1.209 -6.060 1.00 83.69 92 LEU A CA 1
ATOM 715 C C . LEU A 1 92 ? 4.911 2.209 -7.180 1.00 83.69 92 LEU A C 1
ATOM 717 O O . LEU A 1 92 ? 5.005 1.821 -8.342 1.00 83.69 92 LEU A O 1
ATOM 721 N N . LYS A 1 93 ? 5.087 3.486 -6.829 1.00 83.19 93 LYS A N 1
ATOM 722 C CA . LYS A 1 93 ? 5.438 4.532 -7.792 1.00 83.19 93 LYS A CA 1
ATOM 723 C C . LYS A 1 93 ? 6.780 4.237 -8.473 1.00 83.19 93 LYS A C 1
ATOM 725 O O . LYS A 1 93 ? 6.836 4.198 -9.696 1.00 83.19 93 LYS A O 1
ATOM 730 N N 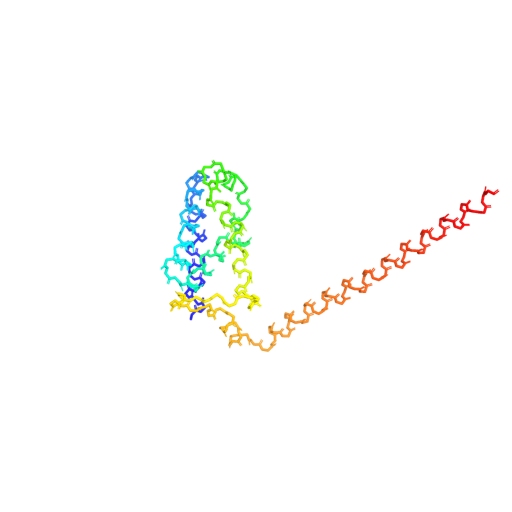. ASN A 1 94 ? 7.818 3.934 -7.695 1.00 81.12 94 ASN A N 1
ATOM 731 C CA . ASN A 1 94 ? 9.157 3.652 -8.215 1.00 81.12 94 ASN A CA 1
ATOM 732 C C . ASN A 1 94 ? 9.193 2.410 -9.121 1.00 81.12 94 ASN A C 1
ATOM 734 O O . ASN A 1 94 ? 9.906 2.411 -10.120 1.00 81.12 94 ASN A O 1
ATOM 738 N N . MET A 1 95 ? 8.413 1.369 -8.801 1.00 75.81 95 MET A N 1
ATOM 739 C CA . MET A 1 95 ? 8.281 0.180 -9.656 1.00 75.81 95 MET A CA 1
ATOM 740 C C . MET A 1 95 ? 7.600 0.488 -10.996 1.00 75.81 95 MET A C 1
ATOM 742 O O . MET A 1 95 ? 7.943 -0.125 -12.003 1.00 75.81 95 MET A O 1
ATOM 746 N N . ASN A 1 96 ? 6.638 1.417 -11.019 1.00 75.00 96 ASN A N 1
ATOM 747 C CA . ASN A 1 96 ? 5.961 1.836 -12.250 1.00 75.00 96 ASN A CA 1
ATOM 748 C C . ASN A 1 96 ? 6.830 2.758 -13.118 1.00 75.00 96 ASN A C 1
ATOM 750 O O . ASN A 1 96 ? 6.699 2.739 -14.336 1.00 75.00 96 ASN A O 1
ATOM 754 N N . GLU A 1 97 ? 7.699 3.558 -12.499 1.00 71.62 97 GLU A N 1
ATOM 755 C CA . GLU A 1 97 ? 8.609 4.485 -13.188 1.00 71.62 97 GLU A CA 1
ATOM 756 C C . GLU A 1 97 ? 9.941 3.828 -13.594 1.00 71.62 97 GLU A C 1
ATOM 758 O O . GLU A 1 97 ? 10.759 4.461 -14.254 1.00 71.62 97 GLU A O 1
ATOM 763 N N . CYS A 1 98 ? 10.175 2.568 -13.208 1.00 66.69 98 CYS A N 1
ATOM 764 C CA . CYS A 1 98 ? 11.437 1.841 -13.409 1.00 66.69 98 CYS A CA 1
ATOM 765 C C . CYS A 1 98 ? 12.678 2.541 -12.805 1.00 66.69 98 CYS A C 1
ATOM 767 O O . CYS A 1 98 ? 13.807 2.170 -13.115 1.00 66.69 98 CYS A O 1
ATOM 769 N N . SER A 1 99 ? 12.486 3.519 -11.912 1.00 59.75 99 SER A N 1
ATOM 770 C CA . SER A 1 99 ? 13.544 4.386 -11.366 1.00 59.75 99 SER A CA 1
ATOM 771 C C . SER A 1 99 ? 14.419 3.719 -10.298 1.00 59.75 99 SER A C 1
ATOM 773 O O . SER A 1 99 ? 15.450 4.266 -9.919 1.00 59.75 99 SER A O 1
ATOM 775 N N . ASN A 1 100 ? 14.004 2.564 -9.765 1.00 64.25 100 ASN A N 1
ATOM 776 C CA . ASN A 1 100 ? 14.777 1.803 -8.782 1.00 64.25 100 ASN A CA 1
ATOM 777 C C . ASN A 1 100 ? 14.501 0.295 -8.938 1.00 64.25 100 ASN A C 1
ATOM 779 O O . ASN A 1 100 ? 13.514 -0.195 -8.374 1.00 64.25 100 ASN A O 1
ATOM 783 N N . PRO A 1 101 ? 15.306 -0.448 -9.723 1.00 54.78 101 PRO A N 1
ATOM 784 C CA . PRO A 1 101 ? 15.119 -1.883 -9.899 1.00 54.78 101 PRO A CA 1
ATOM 785 C C . PRO A 1 101 ? 15.431 -2.603 -8.579 1.00 54.78 101 PRO A C 1
ATOM 787 O O . PRO A 1 101 ? 16.579 -2.884 -8.253 1.00 54.78 101 PRO A O 1
ATOM 790 N N . GLN A 1 102 ? 14.398 -2.878 -7.782 1.00 59.75 102 GLN A N 1
ATOM 791 C CA . GLN A 1 102 ? 14.539 -3.648 -6.548 1.00 59.75 102 GLN A CA 1
ATOM 792 C C . GLN A 1 102 ? 14.859 -5.115 -6.872 1.00 59.75 102 GLN A C 1
ATOM 794 O O . GLN A 1 102 ? 13.999 -5.851 -7.357 1.00 59.75 102 GLN A O 1
ATOM 799 N N . ALA A 1 103 ? 16.079 -5.547 -6.549 1.00 57.31 103 ALA A N 1
ATOM 800 C CA . ALA A 1 103 ? 16.473 -6.953 -6.462 1.00 57.31 103 ALA A CA 1
ATOM 801 C C . ALA A 1 103 ? 17.514 -7.112 -5.341 1.00 57.31 103 ALA A C 1
ATOM 803 O O . ALA A 1 103 ? 18.473 -6.341 -5.285 1.00 57.31 103 ALA A O 1
ATOM 804 N N . PRO A 1 104 ? 17.285 -8.047 -4.403 1.00 51.94 104 PRO A N 1
ATOM 805 C CA . PRO A 1 104 ? 17.952 -9.349 -4.546 1.00 51.94 104 PRO A CA 1
ATOM 806 C C . PRO A 1 104 ? 17.037 -10.580 -4.371 1.00 51.94 104 PRO A C 1
ATOM 808 O O . PRO A 1 104 ? 17.419 -11.671 -4.776 1.00 51.94 104 PRO A O 1
ATOM 811 N N . ASN A 1 105 ? 15.820 -10.430 -3.832 1.00 58.88 105 ASN A N 1
ATOM 812 C CA . ASN A 1 105 ? 15.010 -11.563 -3.343 1.00 58.88 105 ASN A CA 1
ATOM 813 C C . ASN A 1 105 ? 13.708 -11.767 -4.143 1.00 58.88 105 ASN A C 1
ATOM 815 O O . ASN A 1 105 ? 12.732 -12.291 -3.617 1.00 58.88 105 ASN A O 1
ATOM 819 N N . THR A 1 106 ? 13.644 -11.290 -5.387 1.00 61.56 106 THR A N 1
ATOM 820 C CA . THR A 1 106 ? 12.401 -11.247 -6.171 1.00 61.56 106 THR A CA 1
ATOM 821 C C . THR A 1 106 ? 12.078 -12.611 -6.785 1.00 61.56 106 THR A C 1
ATOM 823 O O . THR A 1 106 ? 12.707 -13.014 -7.758 1.00 61.56 106 THR A O 1
ATOM 826 N N . THR A 1 107 ? 11.063 -13.306 -6.263 1.00 61.16 107 THR A N 1
ATOM 827 C CA . THR A 1 107 ? 10.572 -14.576 -6.832 1.00 61.16 107 THR A CA 1
ATOM 828 C C . THR A 1 107 ? 9.648 -14.353 -8.031 1.00 61.16 107 THR A C 1
ATOM 830 O O . THR A 1 107 ? 9.617 -15.173 -8.945 1.00 61.16 107 THR A O 1
ATOM 833 N N . ILE A 1 108 ? 8.899 -13.240 -8.059 1.00 68.00 108 ILE A N 1
ATOM 834 C CA . ILE A 1 108 ? 8.018 -12.886 -9.185 1.00 68.00 108 ILE A CA 1
ATOM 835 C C . ILE A 1 108 ? 8.211 -11.404 -9.545 1.00 68.00 108 ILE A C 1
ATOM 837 O O . ILE A 1 108 ? 7.863 -10.540 -8.731 1.00 68.00 108 ILE A O 1
ATOM 841 N N . PRO A 1 109 ? 8.738 -11.081 -10.743 1.00 68.56 109 PRO A N 1
ATOM 842 C CA . PRO A 1 109 ? 9.000 -9.703 -11.145 1.00 68.56 109 PRO A CA 1
ATOM 843 C C . PRO A 1 109 ? 7.708 -8.900 -11.357 1.00 68.56 109 PRO A C 1
ATOM 845 O O . PRO A 1 109 ? 6.616 -9.445 -11.531 1.00 68.56 109 PRO A O 1
ATOM 848 N N . HIS A 1 110 ? 7.828 -7.572 -11.358 1.00 67.44 110 HIS A N 1
ATOM 849 C CA . HIS A 1 110 ? 6.716 -6.667 -11.641 1.00 67.44 110 HIS A CA 1
ATOM 850 C C . HIS A 1 110 ? 6.363 -6.712 -13.141 1.00 67.44 110 HIS A C 1
ATOM 852 O O . HIS A 1 110 ? 6.885 -5.944 -13.941 1.00 67.44 110 HIS A O 1
ATOM 858 N N . LEU A 1 111 ? 5.484 -7.642 -13.530 1.00 65.00 111 LEU A N 1
ATOM 859 C CA . LEU A 1 111 ? 5.121 -7.906 -14.934 1.00 65.00 111 LEU A CA 1
ATOM 860 C C . LEU A 1 111 ? 4.172 -6.860 -15.551 1.00 65.00 111 LEU A C 1
ATOM 862 O O . LEU A 1 111 ? 3.959 -6.869 -16.760 1.00 65.00 111 LEU A O 1
ATOM 866 N N . LEU A 1 112 ? 3.585 -5.967 -14.745 1.00 63.44 112 LEU A N 1
ATOM 867 C CA . LEU A 1 112 ? 2.559 -5.019 -15.199 1.00 63.44 112 LEU A CA 1
ATOM 868 C C . LEU A 1 112 ? 3.035 -4.078 -16.332 1.00 63.44 112 LEU A C 1
ATOM 870 O O . LEU A 1 112 ? 2.301 -3.952 -17.306 1.00 63.44 112 LEU A O 1
ATOM 874 N N . PRO A 1 113 ? 4.234 -3.459 -16.285 1.00 61.88 113 PRO A N 1
ATOM 875 C CA . PRO A 1 113 ? 4.707 -2.566 -17.339 1.00 61.88 113 PRO A CA 1
ATOM 876 C C . PRO A 1 113 ? 4.978 -3.331 -18.636 1.00 61.88 113 PRO A C 1
ATOM 878 O O . PRO A 1 113 ? 4.661 -2.837 -19.709 1.00 61.88 113 PRO A O 1
ATOM 881 N N . PHE A 1 114 ? 5.483 -4.565 -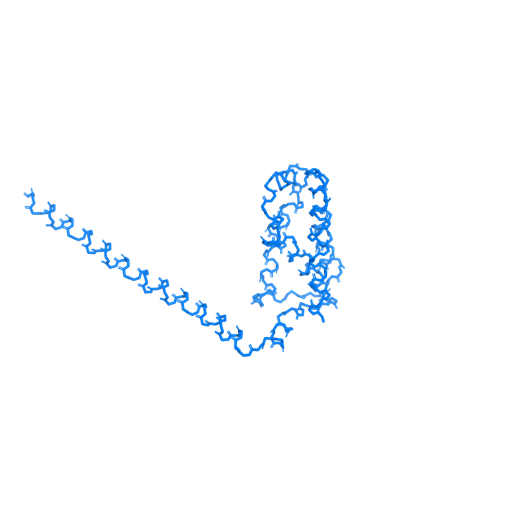18.540 1.00 59.69 114 PHE A N 1
ATOM 882 C CA . PHE A 1 114 ? 5.730 -5.427 -19.697 1.00 59.69 114 PHE A CA 1
ATOM 883 C C . PHE A 1 114 ? 4.425 -5.862 -20.379 1.00 59.69 114 PHE A C 1
ATOM 885 O O . PHE A 1 114 ? 4.316 -5.818 -21.599 1.00 59.69 114 PHE A O 1
ATOM 892 N N . ILE A 1 115 ? 3.404 -6.212 -19.591 1.00 59.69 115 ILE A N 1
ATOM 893 C CA . ILE A 1 115 ? 2.084 -6.595 -20.111 1.00 59.69 115 ILE A CA 1
ATOM 894 C C . ILE A 1 115 ? 1.350 -5.385 -20.686 1.00 59.69 115 ILE A C 1
ATOM 896 O O . ILE A 1 115 ? 0.763 -5.500 -21.751 1.00 59.69 115 ILE A O 1
ATOM 900 N N . LEU A 1 116 ? 1.407 -4.219 -20.033 1.00 60.16 116 LEU A N 1
ATOM 901 C CA . LEU A 1 116 ? 0.849 -2.985 -20.595 1.00 60.16 116 LEU A CA 1
ATOM 902 C C . LEU A 1 116 ? 1.540 -2.611 -21.913 1.00 60.16 116 LEU A C 1
ATOM 904 O O . LEU A 1 116 ? 0.872 -2.141 -22.820 1.00 60.16 116 LEU A O 1
ATOM 908 N N . LEU A 1 117 ? 2.845 -2.848 -22.056 1.00 59.75 117 LEU A N 1
ATOM 909 C CA . LEU A 1 117 ? 3.541 -2.656 -23.332 1.00 59.75 117 LEU A CA 1
ATOM 910 C C . LEU A 1 117 ? 3.112 -3.670 -24.406 1.00 59.75 117 LEU A C 1
ATOM 912 O O . LEU A 1 117 ? 3.089 -3.313 -25.578 1.00 59.75 117 LEU A O 1
ATOM 916 N N . GLN A 1 118 ? 2.767 -4.906 -24.029 1.00 57.72 118 GLN A N 1
ATOM 917 C CA . GLN A 1 118 ? 2.288 -5.929 -24.970 1.00 57.72 118 GLN A CA 1
ATOM 918 C C . GLN A 1 118 ? 0.799 -5.804 -25.329 1.00 57.72 118 GLN A C 1
ATOM 920 O O . GLN A 1 118 ? 0.420 -6.197 -26.428 1.00 57.72 118 GLN A O 1
ATOM 925 N N . GLU A 1 119 ? -0.043 -5.292 -24.427 1.00 56.59 119 GLU A N 1
ATOM 926 C CA . GLU A 1 119 ? -1.497 -5.184 -24.628 1.00 56.59 119 GLU A CA 1
ATOM 927 C C . GLU A 1 119 ? -1.965 -3.782 -25.048 1.00 56.59 119 GLU A C 1
ATOM 929 O O . GLU A 1 119 ? -3.110 -3.633 -25.470 1.00 56.59 119 GLU A O 1
ATOM 934 N N . MET A 1 120 ? -1.113 -2.749 -24.979 1.00 52.28 120 MET A N 1
ATOM 935 C CA . MET A 1 120 ? -1.468 -1.433 -25.515 1.00 52.28 120 MET A CA 1
ATOM 936 C C . MET A 1 120 ? -1.436 -1.451 -27.045 1.00 52.28 120 MET A C 1
ATOM 938 O O . MET A 1 120 ? -0.388 -1.613 -27.671 1.00 52.28 120 MET A O 1
ATOM 942 N N . SER A 1 121 ? -2.594 -1.189 -27.648 1.00 54.66 121 SER A N 1
ATOM 943 C CA . SER A 1 121 ? -2.664 -0.773 -29.048 1.00 54.66 121 SER A CA 1
ATOM 944 C C . SER A 1 121 ? -1.931 0.562 -29.232 1.00 54.66 121 SER A C 1
ATOM 946 O O . SER A 1 121 ? -1.916 1.404 -28.328 1.00 54.66 121 SER A O 1
ATOM 948 N N . VAL A 1 122 ? -1.328 0.775 -30.406 1.00 56.91 122 VAL A N 1
ATOM 949 C CA . VAL A 1 122 ? -0.581 2.005 -30.743 1.00 56.91 122 VAL A CA 1
ATOM 950 C C . VAL A 1 122 ? -1.408 3.266 -30.442 1.00 56.91 122 VAL A C 1
ATOM 952 O O . VAL A 1 122 ? -0.864 4.258 -29.957 1.00 56.91 122 VAL A O 1
ATOM 955 N N . ASP A 1 123 ? -2.728 3.195 -30.611 1.00 51.50 123 ASP A N 1
ATOM 956 C CA . ASP A 1 123 ? -3.664 4.289 -30.345 1.00 51.50 123 ASP A CA 1
ATOM 957 C C . ASP A 1 123 ? -3.750 4.691 -28.863 1.00 51.50 123 ASP A C 1
ATOM 959 O O . ASP A 1 123 ? -3.834 5.879 -28.543 1.00 51.50 123 ASP A O 1
ATOM 963 N N . GLU A 1 124 ? -3.671 3.744 -27.923 1.00 57.53 124 GLU A N 1
ATOM 964 C CA . GLU A 1 124 ? -3.654 4.066 -26.489 1.00 57.53 124 GLU A CA 1
ATOM 965 C C . GLU A 1 124 ? -2.324 4.680 -26.045 1.00 57.53 124 GLU A C 1
ATOM 967 O O . GLU A 1 124 ? -2.311 5.572 -25.182 1.00 57.53 124 GLU A O 1
ATOM 972 N N . ILE A 1 125 ? -1.216 4.240 -26.652 1.00 57.44 125 ILE A N 1
ATOM 973 C CA . ILE A 1 125 ? 0.120 4.802 -26.418 1.00 57.44 125 ILE A CA 1
ATOM 974 C C . ILE A 1 125 ? 0.149 6.243 -26.907 1.00 57.44 125 ILE A C 1
ATOM 976 O O . ILE A 1 125 ? 0.459 7.149 -26.131 1.00 57.44 125 ILE A O 1
ATOM 980 N N . LEU A 1 126 ? -0.256 6.465 -28.159 1.00 54.44 126 LEU A N 1
ATOM 981 C CA . LEU A 1 126 ? -0.351 7.791 -28.759 1.00 54.44 126 LEU A CA 1
ATOM 982 C C . LEU A 1 126 ? -1.314 8.679 -27.971 1.00 54.44 126 LEU A C 1
ATOM 984 O O . LEU A 1 126 ? -0.971 9.812 -27.655 1.00 54.44 126 LEU A O 1
ATOM 988 N N . GLY A 1 127 ? -2.463 8.159 -27.536 1.00 62.72 127 GLY A N 1
ATOM 989 C CA . GLY A 1 127 ? -3.419 8.907 -26.723 1.00 62.72 127 GLY A CA 1
ATOM 990 C C . GLY A 1 127 ? -2.853 9.359 -25.372 1.00 62.72 127 GLY A C 1
ATOM 991 O O . GLY A 1 127 ? -3.085 10.495 -24.949 1.00 62.72 127 GLY A O 1
ATOM 992 N N . LYS A 1 128 ? -2.091 8.504 -24.674 1.00 63.09 128 LYS A N 1
ATOM 993 C CA . LYS A 1 128 ? -1.414 8.885 -23.421 1.00 63.09 128 LYS A CA 1
ATOM 994 C C . LYS A 1 128 ? -0.276 9.872 -23.670 1.00 63.09 128 LYS A C 1
ATOM 996 O O . LYS A 1 128 ? -0.229 10.892 -22.983 1.00 63.09 128 LYS A O 1
ATOM 1001 N N . MET A 1 129 ? 0.572 9.619 -24.667 1.00 59.88 129 MET A N 1
ATOM 1002 C CA . MET A 1 129 ? 1.699 10.489 -25.011 1.00 59.88 129 MET A CA 1
ATOM 1003 C C . MET A 1 129 ? 1.212 11.874 -25.450 1.00 59.88 129 MET A C 1
ATOM 1005 O O . MET A 1 129 ? 1.706 12.886 -24.958 1.00 59.88 129 MET A O 1
ATOM 1009 N N . CYS A 1 130 ? 0.168 11.934 -26.282 1.00 56.94 130 CYS A N 1
ATOM 1010 C CA . CYS A 1 130 ? -0.484 13.176 -26.680 1.00 56.94 130 CYS A CA 1
ATOM 1011 C C . CYS A 1 130 ? -1.045 13.923 -25.474 1.00 56.94 130 CYS A C 1
ATOM 1013 O O . CYS A 1 130 ? -0.784 15.113 -25.353 1.00 56.94 130 CYS A O 1
ATOM 1015 N N . ARG A 1 131 ? -1.758 13.266 -24.547 1.00 70.56 131 ARG A N 1
ATOM 1016 C CA . ARG A 1 131 ? -2.271 13.936 -23.335 1.00 70.56 131 ARG A CA 1
ATOM 1017 C C . ARG A 1 131 ? -1.154 14.498 -22.461 1.00 70.56 131 ARG A C 1
ATOM 1019 O O . ARG A 1 131 ? -1.297 15.588 -21.912 1.00 70.56 131 ARG A O 1
ATOM 1026 N N . GLU A 1 132 ? -0.048 13.779 -22.332 1.00 72.56 132 GLU A N 1
ATOM 1027 C CA . GLU A 1 132 ? 1.067 14.201 -21.491 1.00 72.56 132 GLU A CA 1
ATOM 1028 C C . GLU A 1 132 ? 1.861 15.357 -22.117 1.00 72.56 132 GLU A C 1
ATOM 1030 O O . GLU A 1 132 ? 2.166 16.340 -21.435 1.00 72.56 132 GLU A O 1
ATOM 1035 N N . ILE A 1 133 ? 2.128 15.284 -23.425 1.00 71.06 133 ILE A N 1
ATOM 1036 C CA . ILE A 1 133 ? 2.789 16.340 -24.202 1.00 71.06 133 ILE A CA 1
ATOM 1037 C C . ILE A 1 133 ? 1.891 17.574 -24.286 1.00 71.06 133 ILE A C 1
ATOM 1039 O O . ILE A 1 133 ? 2.338 18.661 -23.930 1.00 71.06 133 ILE A O 1
ATOM 1043 N N . LEU A 1 134 ? 0.615 17.425 -24.662 1.00 68.50 134 LEU A N 1
ATOM 1044 C CA . LEU A 1 134 ? -0.353 18.528 -24.698 1.00 68.50 134 LEU A CA 1
ATOM 1045 C C . LEU A 1 134 ? -0.530 19.151 -23.312 1.00 68.50 134 LEU A C 1
ATOM 1047 O O . LEU A 1 134 ? -0.590 20.370 -23.199 1.00 68.50 134 LEU A O 1
ATOM 1051 N N . GLY A 1 135 ? -0.547 18.346 -22.247 1.00 73.12 135 GLY A N 1
ATOM 1052 C CA . GLY A 1 135 ? -0.622 18.840 -20.874 1.00 73.12 135 GLY A CA 1
ATOM 1053 C C . GLY A 1 135 ? 0.624 19.621 -20.446 1.00 73.12 135 GLY A C 1
ATOM 1054 O O . GLY A 1 135 ? 0.514 20.654 -19.785 1.00 73.12 135 GLY A O 1
ATOM 1055 N N . LYS A 1 136 ? 1.828 19.167 -20.819 1.00 74.56 136 LYS A N 1
ATOM 1056 C CA . LYS A 1 136 ? 3.083 19.907 -20.584 1.00 74.56 136 LYS A CA 1
ATOM 1057 C C . LYS A 1 136 ? 3.118 21.206 -21.392 1.00 74.56 136 LYS A C 1
ATOM 1059 O O . LYS A 1 136 ? 3.347 22.267 -20.819 1.00 74.56 136 LYS A O 1
ATOM 1064 N N . MET A 1 137 ? 2.792 21.129 -22.677 1.00 70.56 137 MET A N 1
ATOM 1065 C CA . MET A 1 137 ? 2.795 22.258 -23.602 1.00 70.56 137 MET A CA 1
ATOM 1066 C C . MET A 1 137 ? 1.746 23.312 -23.219 1.00 70.56 137 MET A C 1
ATOM 1068 O O . MET A 1 137 ? 2.055 24.498 -23.171 1.00 70.56 137 MET A O 1
ATOM 1072 N N . SER A 1 138 ? 0.537 22.891 -22.834 1.00 75.44 138 SER A N 1
ATOM 1073 C CA . SER A 1 138 ? -0.518 23.781 -22.338 1.00 75.44 138 SER A CA 1
ATOM 1074 C C . SER A 1 138 ? -0.092 24.496 -21.057 1.00 75.44 138 SER A C 1
ATOM 1076 O O . SER A 1 138 ? -0.206 25.716 -20.990 1.00 75.44 138 SER A O 1
ATOM 1078 N N . ARG A 1 139 ? 0.481 23.787 -20.073 1.00 77.38 139 ARG A N 1
ATOM 1079 C CA . ARG A 1 139 ? 0.987 24.412 -18.836 1.00 77.38 139 ARG A CA 1
ATOM 1080 C C . ARG A 1 139 ? 2.102 25.415 -19.097 1.00 77.38 139 ARG A C 1
ATOM 1082 O O . ARG A 1 139 ? 2.159 26.446 -18.431 1.00 77.38 139 ARG A O 1
ATOM 1089 N N . GLU A 1 140 ? 2.977 25.137 -20.055 1.00 82.38 140 GLU A N 1
ATOM 1090 C CA . GLU A 1 140 ? 4.069 26.044 -20.382 1.00 82.38 140 GLU A CA 1
ATOM 1091 C C . GLU A 1 140 ? 3.584 27.296 -21.123 1.00 82.38 140 GLU A C 1
ATOM 1093 O O . GLU A 1 140 ? 3.979 28.406 -20.761 1.00 82.38 140 GLU A O 1
ATOM 1098 N N . ILE A 1 141 ? 2.682 27.137 -22.096 1.00 77.75 141 ILE A N 1
ATOM 1099 C CA . ILE A 1 141 ? 2.087 28.250 -22.845 1.00 77.75 141 ILE A CA 1
ATOM 1100 C C . ILE A 1 141 ? 1.214 29.111 -21.926 1.00 77.75 141 ILE A C 1
ATOM 1102 O O . ILE A 1 141 ? 1.442 30.319 -21.848 1.00 77.75 141 ILE A O 1
ATOM 1106 N N . LEU A 1 142 ? 0.281 28.513 -21.169 1.00 75.69 142 LEU A N 1
ATOM 1107 C CA . LEU A 1 142 ? -0.530 29.259 -20.197 1.00 75.69 142 LEU A CA 1
ATOM 1108 C C . LEU A 1 142 ? 0.361 29.926 -19.150 1.00 75.69 142 LEU A C 1
ATOM 1110 O O . LEU A 1 142 ? 0.153 31.086 -18.814 1.00 75.69 142 LEU A O 1
ATOM 1114 N N . GLY A 1 143 ? 1.379 29.221 -18.651 1.00 79.12 143 GLY A N 1
ATOM 1115 C CA . GLY A 1 143 ? 2.306 29.762 -17.664 1.00 79.12 143 GLY A CA 1
ATOM 1116 C C . GLY A 1 143 ? 3.110 30.953 -18.189 1.00 79.12 143 GLY A C 1
ATOM 1117 O O . GLY A 1 143 ? 3.355 31.904 -17.448 1.00 79.12 143 GLY A O 1
ATOM 1118 N N . LYS A 1 144 ? 3.536 30.937 -19.459 1.00 82.38 144 LYS A N 1
ATOM 1119 C CA . LYS A 1 144 ? 4.192 32.086 -20.111 1.00 82.38 144 LYS A CA 1
ATOM 1120 C C . LYS A 1 144 ? 3.210 33.244 -20.306 1.00 82.38 144 LYS A C 1
ATOM 1122 O O . LYS A 1 144 ? 3.522 34.356 -19.891 1.00 82.38 144 LYS A O 1
ATOM 1127 N N . MET A 1 145 ? 2.011 32.970 -20.817 1.00 81.38 145 MET A N 1
ATOM 1128 C CA . MET A 1 145 ? 0.977 33.983 -21.053 1.00 81.38 145 MET A CA 1
ATOM 1129 C C . MET A 1 145 ? 0.529 34.671 -19.753 1.00 81.38 145 MET A C 1
ATOM 1131 O O . MET A 1 145 ? 0.475 35.896 -19.688 1.00 81.38 145 MET A O 1
ATOM 1135 N N . ILE A 1 146 ? 0.290 33.907 -18.682 1.00 82.19 146 ILE A N 1
ATOM 1136 C CA . ILE A 1 146 ? -0.074 34.444 -17.362 1.00 82.19 146 ILE A CA 1
ATOM 1137 C C . ILE A 1 146 ? 1.044 35.333 -16.807 1.00 82.19 146 ILE A C 1
ATOM 1139 O O . ILE A 1 146 ? 0.769 36.434 -16.332 1.00 82.19 146 ILE A O 1
ATOM 1143 N N . ARG A 1 147 ? 2.309 34.895 -16.890 1.00 82.75 147 ARG A N 1
ATOM 1144 C CA . ARG A 1 147 ? 3.458 35.702 -16.441 1.00 82.75 147 ARG A CA 1
ATOM 1145 C C . ARG A 1 147 ? 3.583 37.005 -17.218 1.00 82.75 147 ARG A C 1
ATOM 1147 O O . ARG A 1 147 ? 3.893 38.034 -16.626 1.00 82.75 147 ARG A O 1
ATOM 1154 N N . GLU A 1 148 ? 3.316 36.978 -18.517 1.00 84.44 148 GLU A N 1
ATOM 1155 C CA . GLU A 1 148 ? 3.376 38.170 -19.353 1.00 84.44 148 GLU A CA 1
ATOM 1156 C C . GLU A 1 148 ? 2.248 39.160 -19.027 1.00 84.44 148 GLU A C 1
ATOM 1158 O O . GLU A 1 148 ? 2.508 40.354 -18.880 1.00 84.44 148 GLU A O 1
ATOM 1163 N N . ILE A 1 149 ? 1.015 38.674 -18.843 1.00 79.44 149 ILE A N 1
ATOM 1164 C CA . ILE A 1 149 ? -0.144 39.502 -18.476 1.00 79.44 149 ILE A CA 1
ATOM 1165 C C . ILE A 1 149 ? 0.050 40.118 -17.086 1.00 79.44 149 ILE A C 1
ATOM 1167 O O . ILE A 1 149 ? -0.091 41.331 -16.927 1.00 79.44 149 ILE A O 1
ATOM 1171 N N . LEU A 1 150 ? 0.441 39.316 -16.089 1.00 75.94 150 LEU A N 1
ATOM 1172 C CA . LEU A 1 150 ? 0.746 39.812 -14.743 1.00 75.94 150 LEU A CA 1
ATOM 1173 C C . LEU A 1 150 ? 1.912 40.811 -14.769 1.00 75.94 150 LEU A C 1
ATOM 1175 O O . LEU A 1 150 ? 1.839 41.861 -14.134 1.00 75.94 150 LEU A O 1
ATOM 1179 N N . GLY A 1 151 ? 2.958 40.537 -15.554 1.00 78.00 151 GLY A N 1
ATOM 1180 C CA . GLY A 1 151 ? 4.094 41.441 -15.727 1.00 78.00 151 GLY A CA 1
ATOM 1181 C C . GLY A 1 151 ? 3.730 42.760 -16.418 1.00 78.00 151 GLY A C 1
ATOM 1182 O O . GLY A 1 151 ? 4.322 43.794 -16.112 1.00 78.00 151 GLY A O 1
ATOM 1183 N N . LYS A 1 152 ? 2.763 42.765 -17.343 1.00 79.31 152 LYS A N 1
ATOM 1184 C CA . LYS A 1 152 ? 2.230 43.994 -17.959 1.00 79.31 152 LYS A CA 1
ATOM 1185 C C . LYS A 1 152 ? 1.384 44.792 -16.962 1.00 79.31 152 LYS A C 1
ATOM 1187 O O . LYS A 1 152 ? 1.664 45.968 -16.759 1.00 79.31 152 LYS A O 1
ATOM 1192 N N . MET A 1 153 ? 0.463 44.146 -16.241 1.00 73.50 153 MET A N 1
ATOM 1193 C CA . MET A 1 153 ? -0.370 44.820 -15.233 1.00 73.50 153 MET A CA 1
ATOM 1194 C C . MET A 1 153 ? 0.446 45.443 -14.090 1.00 73.50 153 MET A C 1
ATOM 1196 O O . MET A 1 153 ? 0.137 46.550 -13.648 1.00 73.50 153 MET A O 1
ATOM 1200 N N . SER A 1 154 ? 1.495 44.762 -13.619 1.00 73.75 154 SER A N 1
ATOM 1201 C CA . SER A 1 154 ? 2.383 45.302 -12.581 1.00 73.75 154 SER A CA 1
ATOM 1202 C C . SER A 1 154 ? 3.179 46.514 -13.071 1.00 73.75 154 SER A C 1
ATOM 1204 O O . SER A 1 154 ? 3.309 47.489 -12.332 1.00 73.75 154 SER A O 1
ATOM 1206 N N . ARG A 1 155 ? 3.667 46.497 -14.322 1.00 72.50 155 ARG A N 1
ATOM 1207 C CA . ARG A 1 155 ? 4.378 47.637 -14.930 1.00 72.50 155 ARG A CA 1
ATOM 1208 C C . ARG A 1 155 ? 3.460 48.839 -15.156 1.00 72.50 155 ARG A C 1
ATOM 1210 O O . ARG A 1 155 ? 3.864 49.960 -14.863 1.00 72.50 155 ARG A O 1
ATOM 1217 N N . ASP A 1 156 ? 2.220 48.611 -15.583 1.00 72.50 156 ASP A N 1
ATOM 1218 C CA . ASP A 1 156 ? 1.239 49.682 -15.791 1.00 72.50 156 ASP A CA 1
ATOM 1219 C C . ASP A 1 156 ? 0.808 50.349 -14.480 1.00 72.50 156 ASP A C 1
ATOM 1221 O O . ASP A 1 156 ? 0.680 51.573 -14.425 1.00 72.50 156 ASP A O 1
ATOM 1225 N N . LYS A 1 157 ? 0.623 49.572 -13.402 1.00 69.38 157 LYS A N 1
ATOM 1226 C CA . LYS A 1 157 ? 0.348 50.128 -12.066 1.00 69.38 157 LYS A CA 1
ATOM 1227 C C . LYS A 1 157 ? 1.517 50.962 -11.543 1.00 69.38 157 LYS A C 1
ATOM 1229 O O . LYS A 1 157 ? 1.290 52.077 -11.082 1.00 69.38 157 LYS A O 1
ATOM 1234 N N . LEU A 1 158 ? 2.752 50.466 -11.658 1.00 61.12 158 LEU A N 1
ATOM 1235 C CA . LEU A 1 158 ? 3.941 51.200 -11.209 1.00 61.12 158 LEU A CA 1
ATOM 1236 C C . LEU A 1 158 ? 4.160 52.486 -12.026 1.00 61.12 158 LEU A C 1
ATOM 1238 O O . LEU A 1 158 ? 4.459 53.535 -11.466 1.00 61.12 158 LEU A O 1
ATOM 1242 N N . GLY A 1 159 ? 3.949 52.426 -13.345 1.00 62.50 159 GLY A N 1
ATOM 1243 C CA . GLY A 1 159 ? 4.087 53.574 -14.242 1.00 62.50 159 GLY A CA 1
ATOM 1244 C C . GLY A 1 159 ? 2.983 54.625 -14.095 1.00 62.50 159 GLY A C 1
ATOM 1245 O O . GLY A 1 159 ? 3.192 55.778 -14.457 1.00 62.50 159 GLY A O 1
ATOM 1246 N N . LYS A 1 160 ? 1.797 54.267 -13.591 1.00 68.44 160 LYS A N 1
ATOM 1247 C CA . LYS A 1 160 ? 0.767 55.250 -13.210 1.00 68.44 160 LYS A CA 1
ATOM 1248 C C . LYS A 1 160 ? 1.095 55.905 -11.868 1.00 68.44 160 LYS A C 1
ATOM 1250 O O . LYS A 1 160 ? 1.091 57.123 -11.788 1.00 68.44 160 LYS A O 1
ATOM 1255 N N . MET A 1 161 ? 1.506 55.114 -10.880 1.00 59.81 161 MET A N 1
ATOM 1256 C CA . MET A 1 161 ? 1.865 55.602 -9.544 1.00 59.81 161 MET A CA 1
ATOM 1257 C C . MET A 1 161 ? 3.106 56.517 -9.551 1.00 59.81 161 MET A C 1
ATOM 1259 O O . MET A 1 161 ? 3.155 57.486 -8.810 1.00 59.81 161 MET A O 1
ATOM 1263 N N . SER A 1 162 ? 4.078 56.271 -10.438 1.00 59.59 162 SER A N 1
ATOM 1264 C CA . SER A 1 162 ? 5.255 57.141 -10.619 1.00 59.59 162 SER A CA 1
ATOM 1265 C C . SER A 1 162 ? 4.972 58.446 -11.383 1.00 59.59 162 SER A C 1
ATOM 1267 O O . SER A 1 162 ? 5.880 59.257 -11.517 1.00 59.59 162 SER A O 1
ATOM 1269 N N . ARG A 1 163 ? 3.766 58.624 -11.944 1.00 59.12 163 ARG A N 1
ATOM 1270 C CA . ARG A 1 163 ? 3.335 59.861 -12.626 1.00 59.12 163 ARG A CA 1
ATOM 1271 C C . ARG A 1 163 ? 2.403 60.724 -11.768 1.00 59.12 163 ARG A C 1
ATOM 1273 O O . ARG A 1 163 ? 2.059 61.821 -12.189 1.00 59.12 163 ARG A O 1
ATOM 1280 N N . GLU A 1 164 ? 1.985 60.216 -10.610 1.00 54.56 164 GLU A N 1
ATOM 1281 C CA . GLU A 1 164 ? 1.127 60.909 -9.637 1.00 54.56 164 GLU A CA 1
ATOM 1282 C C . GLU A 1 164 ? 1.911 61.445 -8.420 1.00 54.56 164 GLU A C 1
ATOM 1284 O O . GLU A 1 164 ? 1.308 62.024 -7.519 1.00 54.56 164 GLU A O 1
ATOM 1289 N N . ILE A 1 165 ? 3.240 61.278 -8.402 1.00 49.28 165 ILE A N 1
ATOM 1290 C CA . ILE A 1 165 ? 4.192 61.888 -7.454 1.00 49.28 165 ILE A CA 1
ATOM 1291 C C . ILE A 1 165 ? 5.054 62.873 -8.240 1.00 49.28 165 ILE A C 1
ATOM 1293 O O . ILE A 1 165 ? 5.285 63.988 -7.726 1.00 49.28 165 ILE A O 1
#

Radius of gyration: 23.07 Å; chains: 1; bounding box: 38×76×47 Å

pLDDT: mean 78.0, std 13.75, range [43.59, 96.31]